Protein AF-A0A314Z7V9-F1 (afdb_monomer_lite)

InterPro domains:
  IPR015421 Pyridoxal phosphate-dependent transferase, major domain [G3DSA:3.40.640.10] (85-94)
  IPR015422 Pyridoxal phosphate-dependent transferase, small domain [G3DSA:3.90.1150.10] (58-78)

Radius of gyration: 29.48 Å; chains: 1; bounding box: 84×65×42 Å

Secondary structure (DSSP, 8-state):
---------------------------------------------S---PPPHHHHHGGG-GGGG-EETTEE-----TTT-PPPPHHHHHHHHHT-

Foldseek 3Di:
DDDDDDDDDDDDDDDDDDDDDDPPPDDPPPDDPDDDPDDDPDDDPDDPPPDDPCRVCVVQQVQQQDDDPNHRDDDDPCVVHHGDGPVVVVVVVVVD

pLDDT: mean 75.36, std 20.55, range [40.5, 98.31]

Structure (mmCIF, N/CA/C/O backbone):
data_AF-A0A314Z7V9-F1
#
_entry.id   AF-A0A314Z7V9-F1
#
loop_
_atom_site.group_PDB
_atom_site.id
_atom_site.type_symbol
_atom_site.label_atom_id
_atom_site.label_alt_id
_atom_site.label_comp_id
_atom_site.label_asym_id
_atom_site.label_entity_id
_atom_site.label_seq_id
_atom_site.pdbx_PDB_ins_code
_atom_site.Cartn_x
_atom_site.Cartn_y
_atom_site.Cartn_z
_atom_site.occupancy
_atom_site.B_iso_or_equiv
_atom_site.auth_seq_id
_atom_site.auth_comp_id
_atom_site.auth_asym_id
_atom_site.auth_atom_id
_atom_site.pdbx_PDB_model_num
ATOM 1 N N . MET A 1 1 ? -45.277 -38.008 12.002 1.00 48.72 1 MET A N 1
ATOM 2 C CA . MET A 1 1 ? -44.685 -37.677 10.689 1.00 48.72 1 MET A CA 1
ATOM 3 C C . MET A 1 1 ? -43.486 -36.793 10.988 1.00 48.72 1 MET A C 1
ATOM 5 O O . MET A 1 1 ? -43.625 -35.586 11.067 1.00 48.72 1 MET A O 1
ATOM 9 N N . GLU A 1 2 ? -42.426 -37.363 11.556 1.00 50.25 2 GLU A N 1
ATOM 10 C CA . GLU A 1 2 ? -41.389 -38.137 10.848 1.00 50.25 2 GLU A CA 1
ATOM 11 C C . GLU A 1 2 ? -40.745 -37.314 9.731 1.00 50.25 2 GLU A C 1
ATOM 13 O O . GLU A 1 2 ? -41.402 -37.022 8.734 1.00 50.25 2 GLU A O 1
ATOM 18 N N . GLY A 1 3 ? -39.459 -36.988 9.895 1.00 54.19 3 GLY A N 1
ATOM 19 C CA . GLY A 1 3 ? -38.604 -36.608 8.771 1.00 54.19 3 GLY A CA 1
ATOM 20 C C . GLY A 1 3 ? -37.675 -35.417 8.986 1.00 54.19 3 GLY A C 1
ATOM 21 O O . GLY A 1 3 ? -37.776 -34.429 8.268 1.00 54.19 3 GLY A O 1
ATOM 22 N N . VAL A 1 4 ? -36.710 -35.533 9.902 1.00 55.56 4 VAL A N 1
ATOM 23 C CA . VAL A 1 4 ? -35.429 -34.823 9.764 1.00 55.56 4 VAL A CA 1
ATOM 24 C C . VAL A 1 4 ? -34.655 -35.506 8.635 1.00 55.56 4 VAL A C 1
ATOM 26 O O . VAL A 1 4 ? -34.422 -36.711 8.701 1.00 55.56 4 VAL A O 1
ATOM 29 N N . ALA A 1 5 ? -34.223 -34.758 7.621 1.00 56.28 5 ALA A N 1
ATOM 30 C CA . ALA A 1 5 ? -33.232 -35.232 6.659 1.00 56.28 5 ALA A CA 1
ATOM 31 C C . ALA A 1 5 ? -32.282 -34.092 6.274 1.00 56.28 5 ALA A C 1
ATOM 33 O O . ALA A 1 5 ? -32.516 -33.321 5.347 1.00 56.28 5 ALA A O 1
ATOM 34 N N . LEU A 1 6 ? -31.183 -34.010 7.022 1.00 53.88 6 LEU A N 1
ATOM 35 C CA . LEU A 1 6 ? -29.975 -33.288 6.648 1.00 53.88 6 LEU A CA 1
ATOM 36 C C . LEU A 1 6 ? -29.339 -34.004 5.446 1.00 53.88 6 LEU A C 1
ATOM 38 O O . LEU A 1 6 ? -28.962 -35.172 5.549 1.00 53.88 6 LEU A O 1
ATOM 42 N N . LYS A 1 7 ? -29.198 -33.316 4.309 1.00 47.81 7 LYS A N 1
ATOM 43 C CA . LYS A 1 7 ? -28.454 -33.819 3.146 1.00 47.81 7 LYS A CA 1
ATOM 44 C C . LYS A 1 7 ? -27.510 -32.736 2.619 1.00 47.81 7 LYS A C 1
ATOM 46 O O . LYS A 1 7 ? -27.874 -31.918 1.786 1.00 47.81 7 LYS A O 1
ATOM 51 N N . LEU A 1 8 ? -26.278 -32.760 3.108 1.00 49.94 8 LEU A N 1
ATOM 52 C CA . LEU A 1 8 ? -25.092 -32.338 2.349 1.00 49.94 8 LEU A CA 1
ATOM 53 C C . LEU A 1 8 ? -24.356 -33.637 1.933 1.00 49.94 8 LEU A C 1
ATOM 55 O O . LEU A 1 8 ? -24.656 -34.668 2.544 1.00 49.94 8 LEU A O 1
ATOM 59 N N . PRO A 1 9 ? -23.399 -33.676 0.978 1.00 50.97 9 PRO A N 1
ATOM 60 C CA . PRO A 1 9 ? -22.715 -32.581 0.284 1.00 50.97 9 PRO A CA 1
ATOM 61 C C . PRO A 1 9 ? -22.511 -32.814 -1.241 1.00 50.97 9 PRO A C 1
ATOM 63 O O . PRO A 1 9 ? -22.872 -33.845 -1.797 1.00 50.97 9 PRO A O 1
ATOM 66 N N . TYR A 1 10 ? -21.908 -31.816 -1.897 1.00 54.84 10 TYR A N 1
ATOM 67 C CA . TYR A 1 10 ? -20.967 -31.906 -3.026 1.00 54.84 10 TYR A CA 1
ATOM 68 C C . TYR A 1 10 ? -20.923 -33.192 -3.875 1.00 54.84 10 TYR A C 1
ATOM 70 O O . TYR A 1 10 ? -20.517 -34.261 -3.423 1.00 54.84 10 TYR A O 1
ATOM 78 N N . SER A 1 11 ? -21.159 -33.036 -5.180 1.00 55.50 11 SER A N 1
ATOM 79 C CA . SER A 1 11 ? -20.735 -33.996 -6.206 1.00 55.50 11 SER A CA 1
ATOM 80 C C . SER A 1 11 ? -20.151 -33.247 -7.402 1.00 55.50 11 SER A C 1
ATOM 82 O O . SER A 1 11 ? -20.872 -32.797 -8.286 1.00 55.50 11 SER A O 1
ATOM 84 N N . PHE A 1 12 ? -18.826 -33.094 -7.411 1.00 58.25 12 PHE A N 1
ATOM 85 C CA . PHE A 1 12 ? -18.079 -32.733 -8.615 1.00 58.25 12 PHE A CA 1
ATOM 86 C C . PHE A 1 12 ? -17.861 -33.997 -9.463 1.00 58.25 12 PHE A C 1
ATOM 88 O O . PHE A 1 12 ? -17.468 -35.029 -8.909 1.00 58.25 12 PHE A O 1
ATOM 95 N N . PRO A 1 13 ? -18.066 -33.960 -10.789 1.00 54.84 13 PRO A N 1
ATOM 96 C CA . PRO A 1 13 ? -17.730 -35.089 -11.644 1.00 54.84 13 PRO A CA 1
ATOM 97 C C . PRO A 1 13 ? -16.205 -35.246 -11.760 1.00 54.84 13 PRO A C 1
ATOM 99 O O . PRO A 1 13 ? -15.494 -34.359 -12.227 1.00 54.84 13 PRO A O 1
ATOM 102 N N . ILE A 1 14 ? -15.703 -36.413 -11.352 1.00 54.41 14 ILE A N 1
ATOM 103 C CA . ILE A 1 14 ? -14.322 -36.851 -11.577 1.00 54.41 14 ILE A CA 1
ATOM 104 C C . ILE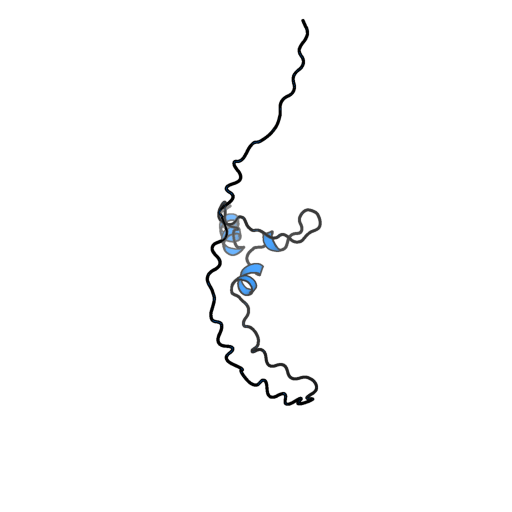 A 1 14 ? -14.203 -37.298 -13.040 1.00 54.41 14 ILE A C 1
ATOM 106 O O . ILE A 1 14 ? -14.651 -38.387 -13.399 1.00 54.41 14 ILE A O 1
ATOM 110 N N . ILE A 1 15 ? -13.568 -36.488 -13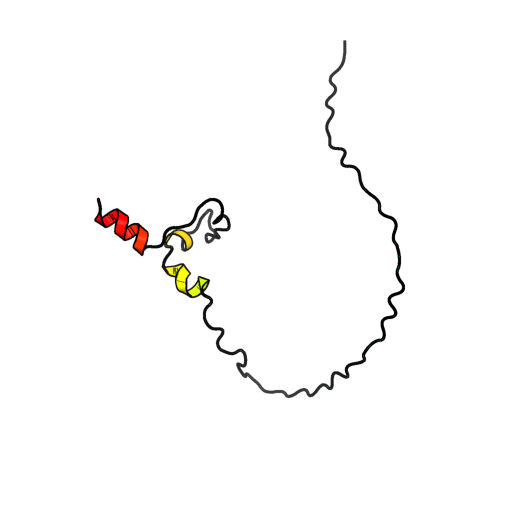.889 1.00 50.25 15 ILE A N 1
ATOM 111 C CA . ILE A 1 15 ? -13.186 -36.905 -15.244 1.00 50.25 15 ILE A CA 1
ATOM 112 C C . ILE A 1 15 ? -11.923 -37.770 -15.136 1.00 50.25 15 ILE A C 1
ATOM 114 O O . ILE A 1 15 ? -10.813 -37.270 -14.960 1.00 50.25 15 ILE A O 1
ATOM 118 N N . ARG A 1 16 ? -12.090 -39.094 -15.228 1.00 47.22 16 ARG A N 1
ATOM 119 C CA . ARG A 1 16 ? -10.984 -40.048 -15.392 1.00 47.22 16 ARG A CA 1
ATOM 120 C C . ARG A 1 16 ? -10.629 -40.154 -16.876 1.00 47.22 16 ARG A C 1
ATOM 122 O O . ARG A 1 16 ? -11.233 -40.935 -17.604 1.00 47.22 16 ARG A O 1
ATOM 129 N N . SER A 1 17 ? -9.642 -39.386 -17.323 1.00 53.91 17 SER A N 1
ATOM 130 C CA . SER A 1 17 ? -9.051 -39.561 -18.655 1.00 53.91 17 SER A CA 1
ATOM 131 C C . SER A 1 17 ? -8.135 -40.798 -18.673 1.00 53.91 17 SER A C 1
ATOM 133 O O . SER A 1 17 ? -7.272 -40.917 -17.799 1.00 53.91 17 SER A O 1
ATOM 135 N N . PRO A 1 18 ? -8.271 -41.723 -19.642 1.00 57.53 18 PRO A N 1
ATOM 136 C CA . PRO A 1 18 ? -7.396 -42.883 -19.747 1.00 57.53 18 PRO A CA 1
ATOM 137 C C . PRO A 1 18 ? -6.000 -42.487 -20.245 1.00 57.53 18 PRO A C 1
ATOM 139 O O . PRO A 1 18 ? -5.829 -41.691 -21.169 1.00 57.53 18 PRO A O 1
ATOM 142 N N . ALA A 1 19 ? -4.995 -43.092 -19.618 1.00 58.31 19 ALA A N 1
ATOM 143 C CA . ALA A 1 19 ? -3.583 -42.941 -19.923 1.00 58.31 19 ALA A CA 1
ATOM 144 C C . ALA A 1 19 ? -3.255 -43.321 -21.380 1.00 58.31 19 ALA A C 1
ATOM 146 O O . ALA A 1 19 ? -3.302 -44.494 -21.747 1.00 58.31 19 ALA A O 1
ATOM 147 N N . ARG A 1 20 ? -2.823 -42.351 -22.197 1.00 50.75 20 ARG A N 1
ATOM 148 C CA . ARG A 1 20 ? -2.052 -42.628 -23.421 1.00 50.75 20 ARG A CA 1
ATOM 149 C C . ARG A 1 20 ? -0.566 -42.555 -23.099 1.00 50.75 20 ARG A C 1
ATOM 151 O O . ARG A 1 20 ? 0.009 -41.475 -22.990 1.00 50.75 20 ARG A O 1
ATOM 158 N N . ARG A 1 21 ? 0.052 -43.727 -22.945 1.00 52.44 21 ARG A N 1
ATOM 159 C CA . ARG A 1 21 ? 1.510 -43.885 -22.935 1.00 52.44 21 ARG A CA 1
ATOM 160 C C . ARG A 1 21 ? 2.026 -43.663 -24.357 1.00 52.44 21 ARG A C 1
ATOM 162 O O . ARG A 1 21 ? 1.794 -44.491 -25.229 1.00 52.44 21 ARG A O 1
ATOM 169 N N . LEU A 1 22 ? 2.720 -42.553 -24.582 1.00 62.31 22 LEU A N 1
ATOM 170 C CA . LEU A 1 22 ? 3.573 -42.371 -25.755 1.00 62.31 22 LEU A CA 1
ATOM 171 C C . LEU A 1 22 ? 4.957 -42.955 -25.431 1.00 62.31 22 LEU A C 1
ATOM 173 O O . LEU A 1 22 ? 5.504 -42.614 -24.376 1.00 62.31 22 LEU A O 1
ATOM 177 N N . PRO A 1 23 ? 5.548 -43.805 -26.291 1.00 51.34 23 PRO A N 1
ATOM 178 C CA . PRO A 1 23 ? 6.932 -44.220 -26.127 1.00 51.34 23 PRO A CA 1
ATOM 179 C C . PRO A 1 23 ? 7.830 -43.010 -26.403 1.00 51.34 23 PRO A C 1
ATOM 181 O O . PRO A 1 23 ? 8.075 -42.629 -27.546 1.00 51.34 23 PRO A O 1
ATOM 184 N N . ARG A 1 24 ? 8.304 -42.360 -25.337 1.00 56.94 24 ARG A N 1
ATOM 185 C CA . ARG A 1 24 ? 9.394 -41.392 -25.444 1.00 56.94 24 ARG A CA 1
ATOM 186 C C . ARG A 1 24 ? 10.679 -42.181 -25.652 1.00 56.94 24 ARG A C 1
ATOM 188 O O . ARG A 1 24 ? 11.262 -42.679 -24.693 1.00 56.94 24 ARG A O 1
ATOM 195 N N . ASN A 1 25 ? 11.105 -42.278 -26.909 1.00 54.97 25 ASN A N 1
ATOM 196 C CA . ASN A 1 25 ? 12.472 -42.634 -27.275 1.00 54.97 25 ASN A CA 1
ATOM 197 C C . ASN A 1 25 ? 13.418 -41.551 -26.735 1.00 54.97 25 ASN A C 1
ATOM 199 O O . ASN A 1 25 ? 13.815 -40.630 -27.446 1.00 54.97 25 ASN A O 1
ATOM 203 N N . PHE A 1 26 ? 13.747 -41.642 -25.448 1.00 57.47 26 PHE A N 1
ATOM 204 C CA . PHE A 1 26 ? 14.818 -40.874 -24.839 1.00 57.47 26 PHE A CA 1
ATOM 205 C C . PHE A 1 26 ? 16.142 -41.467 -25.310 1.00 57.47 26 PHE A C 1
ATOM 207 O O . PHE A 1 26 ? 16.579 -42.508 -24.829 1.00 57.47 26 PHE A O 1
ATOM 214 N N . ARG A 1 27 ? 16.783 -40.800 -26.269 1.00 63.28 27 ARG A N 1
ATOM 215 C CA . ARG A 1 27 ? 18.224 -40.943 -26.474 1.00 63.28 27 ARG A CA 1
ATOM 216 C C . ARG A 1 27 ? 18.914 -40.239 -25.302 1.00 63.28 27 ARG A C 1
ATOM 218 O O . ARG A 1 27 ? 18.748 -39.023 -25.191 1.00 63.28 27 ARG A O 1
ATOM 225 N N . PRO A 1 28 ? 19.654 -40.934 -24.421 1.00 53.56 28 PRO A N 1
ATOM 226 C CA . PRO A 1 28 ? 20.456 -40.246 -23.427 1.00 53.56 28 PRO A CA 1
ATOM 227 C C . PRO A 1 28 ? 21.641 -39.603 -24.152 1.00 53.56 28 PRO A C 1
ATOM 229 O O . PRO A 1 28 ? 22.574 -40.285 -24.573 1.00 53.56 28 PRO A O 1
ATOM 232 N N . PHE A 1 29 ? 21.606 -38.281 -24.318 1.00 54.53 29 PHE A N 1
ATOM 233 C CA . PHE A 1 29 ? 22.836 -37.523 -24.511 1.00 54.53 29 PHE A CA 1
ATOM 234 C C . PHE A 1 29 ? 23.624 -37.630 -23.202 1.00 54.53 29 PHE A C 1
ATOM 236 O O . PHE A 1 29 ? 23.347 -36.937 -22.228 1.00 54.53 29 PHE A O 1
ATOM 243 N N . SER A 1 30 ? 24.557 -38.578 -23.171 1.00 59.12 30 SER A N 1
ATOM 244 C CA . SER A 1 30 ? 25.558 -38.715 -22.120 1.00 59.12 30 SER A CA 1
ATOM 245 C C . SER A 1 30 ? 26.500 -37.516 -22.199 1.00 59.12 30 SER A C 1
ATOM 247 O O . SER A 1 30 ? 27.438 -37.516 -22.993 1.00 59.12 30 SER A O 1
ATOM 249 N N . ILE A 1 31 ? 26.237 -36.477 -21.408 1.00 63.22 31 ILE A N 1
ATOM 250 C CA . ILE A 1 31 ? 27.196 -35.396 -21.183 1.00 63.22 31 ILE A CA 1
ATOM 251 C C . ILE A 1 31 ? 28.097 -35.854 -20.039 1.00 63.22 31 ILE A C 1
ATOM 253 O O . ILE A 1 31 ? 27.668 -35.941 -18.890 1.00 63.22 31 ILE A O 1
ATOM 257 N N . SER A 1 32 ? 29.336 -36.202 -20.376 1.00 58.22 32 SER A N 1
ATOM 258 C CA . SER A 1 32 ? 30.385 -36.534 -19.417 1.00 58.22 32 SER A CA 1
ATOM 259 C C . SER A 1 32 ? 30.613 -35.362 -18.458 1.00 58.22 32 SER A C 1
ATOM 261 O O . SER A 1 32 ? 31.129 -34.320 -18.856 1.00 58.22 32 SER A O 1
ATOM 263 N N . ALA A 1 33 ? 30.236 -35.531 -17.190 1.00 61.66 33 ALA A N 1
ATOM 264 C CA . ALA A 1 33 ? 30.601 -34.627 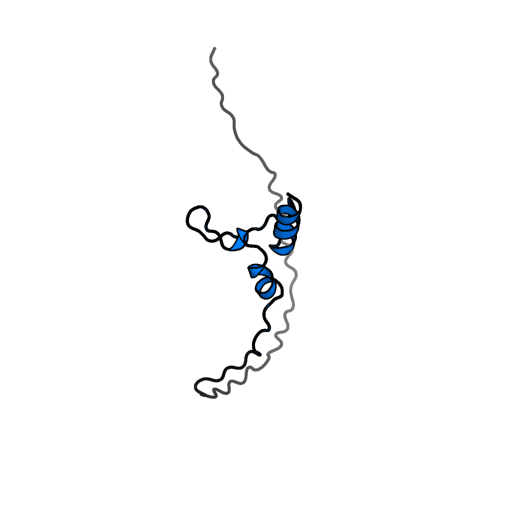-16.105 1.00 61.66 33 ALA A CA 1
ATOM 265 C C . ALA A 1 33 ? 32.009 -34.987 -15.607 1.00 61.66 33 ALA A C 1
ATOM 267 O O . ALA A 1 33 ? 32.184 -35.775 -14.675 1.00 61.66 33 ALA A O 1
ATOM 268 N N . SER A 1 34 ? 33.028 -34.436 -16.262 1.00 54.88 34 SER A N 1
ATOM 269 C CA . SER A 1 34 ? 34.412 -34.527 -15.799 1.00 54.88 34 SER A CA 1
ATOM 270 C C . SER A 1 34 ? 34.565 -33.693 -14.534 1.00 54.88 34 SER A C 1
ATOM 272 O O . SER A 1 34 ? 34.550 -32.465 -14.561 1.00 54.88 34 SER A O 1
ATOM 274 N N . THR A 1 35 ? 34.681 -34.392 -13.415 1.00 58.19 35 THR A N 1
ATOM 275 C CA . THR A 1 35 ? 34.945 -33.819 -12.101 1.00 58.19 35 THR A CA 1
ATOM 276 C C . THR A 1 35 ? 36.417 -33.421 -12.041 1.00 58.19 35 THR A C 1
ATOM 278 O O . THR A 1 35 ? 37.277 -34.296 -11.977 1.00 58.19 35 THR A O 1
ATOM 281 N N . LEU A 1 36 ? 36.717 -32.123 -12.013 1.00 54.62 36 LEU A N 1
ATOM 282 C CA . LEU A 1 36 ? 37.924 -31.646 -11.345 1.00 54.62 36 LEU A CA 1
ATOM 283 C C . LEU A 1 36 ? 37.502 -30.929 -10.071 1.00 54.62 36 LEU 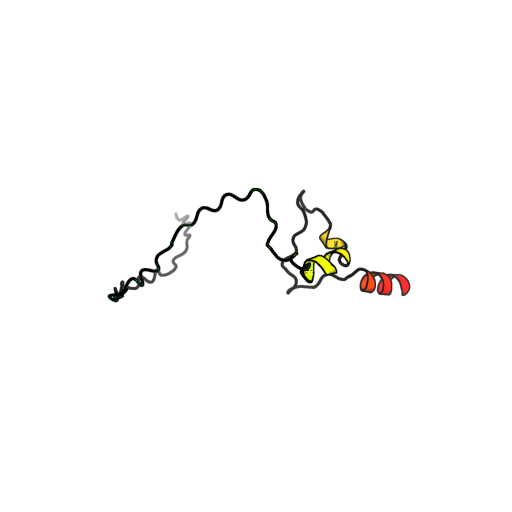A C 1
ATOM 285 O O . LEU A 1 36 ? 36.932 -29.842 -10.063 1.00 54.62 36 LEU A O 1
ATOM 289 N N . LYS A 1 37 ? 37.737 -31.653 -8.984 1.00 58.09 37 LYS A N 1
ATOM 290 C CA . LYS A 1 37 ? 37.723 -31.180 -7.615 1.00 58.09 37 LYS A CA 1
ATOM 291 C C . LYS A 1 37 ? 38.901 -30.223 -7.452 1.00 58.09 37 LYS A C 1
ATOM 293 O O . LYS A 1 37 ? 40.001 -30.671 -7.158 1.00 58.09 37 LYS A O 1
ATOM 298 N N . GLU A 1 38 ? 38.658 -28.930 -7.627 1.00 40.50 38 GLU A N 1
ATOM 299 C CA . GLU A 1 38 ? 39.607 -27.898 -7.219 1.00 40.50 38 GLU A CA 1
ATOM 300 C C . GLU A 1 38 ? 39.180 -27.381 -5.840 1.00 40.50 38 GLU A C 1
ATOM 302 O O . GLU A 1 38 ? 38.173 -26.686 -5.681 1.00 40.50 38 GLU A O 1
ATOM 307 N N . ALA A 1 39 ? 39.907 -27.801 -4.808 1.00 53.25 39 ALA A N 1
ATOM 308 C CA . ALA A 1 39 ? 39.729 -27.309 -3.454 1.00 53.25 39 ALA A CA 1
ATOM 309 C C . ALA A 1 39 ? 40.350 -25.907 -3.344 1.00 53.25 39 ALA A C 1
ATOM 311 O O . ALA A 1 39 ? 41.518 -25.773 -2.996 1.00 53.25 39 ALA A O 1
ATOM 312 N N . HIS A 1 40 ? 39.556 -24.871 -3.617 1.00 52.00 40 HIS A N 1
ATOM 3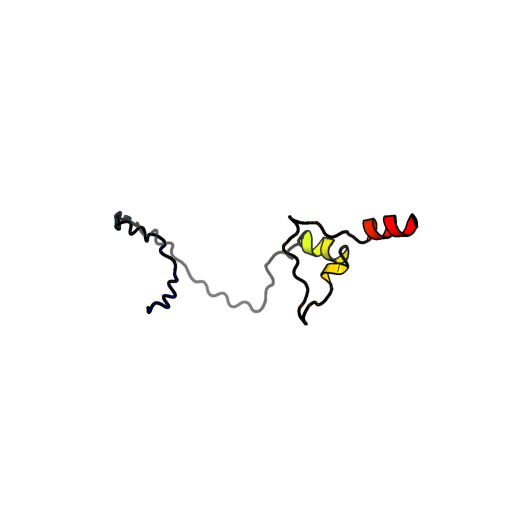13 C CA . HIS A 1 40 ? 39.862 -23.490 -3.237 1.00 52.00 40 HIS A CA 1
ATOM 314 C C . HIS A 1 40 ? 38.985 -23.074 -2.042 1.00 52.00 40 HIS A C 1
ATOM 316 O O . HIS A 1 40 ? 37.757 -23.149 -2.142 1.00 52.00 40 HIS A O 1
ATOM 322 N N . PRO A 1 41 ? 39.562 -22.630 -0.906 1.00 59.25 41 PRO A N 1
ATOM 323 C CA . PRO A 1 41 ? 38.782 -22.027 0.164 1.00 59.25 41 PRO A CA 1
ATOM 324 C C . PRO A 1 41 ? 38.325 -20.633 -0.291 1.00 59.25 41 PRO A C 1
ATOM 326 O O . PRO A 1 41 ? 39.138 -19.841 -0.750 1.00 59.25 41 PRO A O 1
ATOM 329 N N . ALA A 1 42 ? 37.026 -20.354 -0.153 1.00 59.03 42 ALA A N 1
ATOM 330 C CA . ALA A 1 42 ? 36.402 -19.029 -0.246 1.00 59.03 42 ALA A CA 1
ATOM 331 C C . ALA A 1 42 ? 36.744 -18.176 -1.495 1.00 59.03 42 ALA A C 1
ATOM 333 O O . ALA A 1 42 ? 37.699 -17.405 -1.500 1.00 59.03 42 ALA A O 1
ATOM 334 N N . ALA A 1 43 ? 35.867 -18.199 -2.507 1.00 51.34 43 ALA A N 1
ATOM 335 C CA . ALA A 1 43 ? 35.802 -17.148 -3.526 1.00 51.34 43 ALA A CA 1
ATOM 336 C C . ALA A 1 43 ? 34.339 -16.701 -3.769 1.00 51.34 43 ALA A C 1
ATOM 338 O O . ALA A 1 43 ? 33.494 -17.542 -4.084 1.00 51.34 43 ALA A O 1
ATOM 339 N N . PRO A 1 44 ? 34.020 -15.400 -3.623 1.00 61.97 44 PRO A N 1
ATOM 340 C CA . PRO A 1 44 ? 32.715 -14.822 -3.931 1.00 61.97 44 PRO A CA 1
ATOM 341 C C . PRO A 1 44 ? 32.609 -14.584 -5.446 1.00 61.97 44 PRO A C 1
ATOM 343 O O . PRO A 1 44 ? 33.295 -13.719 -5.981 1.00 61.97 44 PRO A O 1
ATOM 346 N N . SER A 1 45 ? 31.784 -15.352 -6.161 1.00 55.41 45 SER A N 1
ATOM 347 C CA . SER A 1 45 ? 31.667 -15.229 -7.629 1.00 55.41 45 SER A CA 1
ATOM 348 C C . SER A 1 45 ? 30.237 -15.133 -8.166 1.00 55.41 45 SER A C 1
ATOM 350 O O . SER A 1 45 ? 30.017 -15.284 -9.366 1.00 55.41 45 SER A O 1
ATOM 352 N N . ALA A 1 46 ? 29.260 -14.785 -7.325 1.00 67.06 46 ALA A N 1
ATOM 353 C CA . ALA A 1 46 ? 28.082 -14.100 -7.848 1.00 67.06 46 ALA A CA 1
ATOM 354 C C . ALA A 1 46 ? 28.479 -12.633 -8.112 1.00 67.06 46 ALA A C 1
ATOM 356 O O . ALA A 1 46 ? 29.091 -12.032 -7.222 1.00 67.06 46 ALA A O 1
ATOM 357 N N . PRO A 1 47 ? 28.158 -12.023 -9.275 1.00 65.88 47 PRO A N 1
ATOM 358 C CA . PRO A 1 47 ? 28.214 -10.564 -9.378 1.00 65.88 47 PRO A CA 1
ATOM 359 C C . PRO A 1 47 ? 27.419 -9.986 -8.198 1.00 65.88 47 PRO A C 1
ATOM 361 O O . PRO A 1 47 ? 26.423 -10.614 -7.818 1.00 65.88 47 PRO A O 1
ATOM 364 N N . PRO A 1 48 ? 27.824 -8.855 -7.583 1.00 65.88 48 PRO A N 1
ATOM 365 C CA . PRO A 1 48 ? 27.005 -8.230 -6.553 1.00 65.88 48 PRO A CA 1
ATOM 366 C C . PRO A 1 48 ? 25.633 -8.012 -7.178 1.00 65.88 48 PRO A C 1
ATOM 368 O O . PRO A 1 48 ? 25.498 -7.219 -8.110 1.00 65.88 48 PRO A O 1
ATOM 371 N N . ALA A 1 49 ? 24.656 -8.821 -6.762 1.00 75.94 49 ALA A N 1
ATOM 372 C CA . ALA A 1 49 ? 23.339 -8.804 -7.360 1.00 75.94 49 ALA A CA 1
ATOM 373 C C . ALA A 1 49 ? 22.823 -7.390 -7.140 1.00 75.94 49 ALA A C 1
ATOM 375 O O . ALA A 1 49 ? 22.639 -6.969 -5.995 1.00 75.94 49 ALA A O 1
ATOM 376 N N . SER A 1 50 ? 22.720 -6.622 -8.226 1.00 86.94 50 SER A N 1
ATOM 377 C CA . SER A 1 50 ? 22.252 -5.249 -8.142 1.00 86.94 50 SER A CA 1
ATOM 378 C C . SER A 1 50 ? 20.912 -5.271 -7.415 1.00 86.94 50 SER A C 1
ATOM 380 O O . SER A 1 50 ? 20.110 -6.180 -7.666 1.00 86.94 50 SER A O 1
ATOM 382 N N . PRO A 1 51 ? 20.678 -4.339 -6.480 1.00 91.94 51 PRO A N 1
ATOM 383 C CA . PRO A 1 51 ? 19.436 -4.333 -5.735 1.00 91.94 51 PRO A CA 1
ATOM 384 C C . PRO A 1 51 ? 18.274 -4.291 -6.727 1.00 91.94 51 PRO A C 1
ATOM 386 O O . PRO A 1 51 ? 18.271 -3.513 -7.683 1.00 91.94 51 PRO A O 1
ATOM 389 N N . SER A 1 52 ? 17.301 -5.173 -6.521 1.00 95.12 52 SER A N 1
ATOM 390 C CA . SER A 1 52 ? 16.078 -5.162 -7.315 1.00 95.12 52 SER A CA 1
ATOM 391 C C . SER A 1 52 ? 15.351 -3.830 -7.129 1.00 95.12 52 SER A C 1
ATOM 393 O O . SER A 1 52 ? 15.456 -3.196 -6.077 1.00 95.12 52 SER A O 1
ATOM 395 N N . LEU A 1 53 ? 14.552 -3.430 -8.121 1.00 96.50 53 LEU A N 1
ATOM 396 C CA . LEU A 1 53 ? 13.743 -2.212 -8.033 1.00 96.50 53 LEU A CA 1
ATOM 397 C C . LEU A 1 53 ? 12.905 -2.182 -6.746 1.00 96.50 53 LEU A C 1
ATOM 399 O O . LEU A 1 53 ? 12.877 -1.173 -6.056 1.00 96.50 53 LEU A O 1
ATOM 403 N N . GLY A 1 54 ? 12.305 -3.317 -6.372 1.00 95.75 54 GLY A N 1
ATOM 404 C CA . GLY A 1 54 ? 11.527 -3.427 -5.140 1.00 95.75 54 GLY A CA 1
ATOM 405 C C . GLY A 1 54 ? 12.352 -3.198 -3.872 1.00 95.75 54 GLY A C 1
ATOM 406 O O . GLY A 1 54 ? 11.846 -2.598 -2.932 1.00 95.75 54 GLY A O 1
ATOM 407 N N . GLN A 1 55 ? 13.618 -3.625 -3.828 1.00 96.50 55 GLN A N 1
ATOM 408 C CA . GLN A 1 55 ? 14.505 -3.327 -2.694 1.00 96.50 55 GLN A CA 1
ATOM 409 C C . GLN A 1 55 ? 14.866 -1.841 -2.633 1.00 96.50 55 GLN A C 1
ATOM 411 O O . GLN A 1 55 ? 14.945 -1.294 -1.536 1.00 96.50 55 GLN A O 1
ATOM 416 N N . LEU A 1 56 ? 15.049 -1.201 -3.791 1.00 97.62 56 LEU A N 1
ATOM 417 C CA . LEU A 1 56 ? 15.358 0.225 -3.879 1.00 97.62 56 LEU A CA 1
ATOM 418 C C . LEU A 1 56 ? 14.177 1.108 -3.462 1.00 97.62 56 LEU A C 1
ATOM 420 O O . LEU A 1 56 ? 14.391 2.086 -2.757 1.00 97.62 56 LEU A O 1
ATOM 424 N N . THR A 1 57 ? 12.948 0.759 -3.854 1.00 97.31 57 THR A N 1
ATOM 425 C CA . THR A 1 57 ? 11.762 1.605 -3.627 1.00 97.31 57 THR A CA 1
ATOM 426 C C . THR A 1 57 ? 10.983 1.259 -2.360 1.00 97.31 57 THR A C 1
ATOM 428 O O . THR A 1 57 ? 10.148 2.042 -1.924 1.00 97.31 57 THR A O 1
ATOM 431 N N . ARG A 1 58 ? 11.208 0.094 -1.729 1.00 97.06 58 ARG A N 1
ATOM 432 C CA . ARG A 1 58 ? 10.498 -0.298 -0.491 1.00 97.06 58 ARG A CA 1
ATOM 433 C C . ARG A 1 58 ? 10.581 0.740 0.646 1.00 97.06 58 ARG A C 1
ATOM 435 O O . ARG A 1 58 ? 9.582 0.871 1.356 1.00 97.06 58 ARG A O 1
ATOM 442 N N . PRO A 1 59 ? 11.700 1.458 0.873 1.00 97.81 59 PRO A N 1
ATOM 443 C CA . PRO A 1 59 ? 11.771 2.506 1.895 1.00 97.81 59 PRO A CA 1
ATOM 444 C C . PRO A 1 59 ? 10.733 3.621 1.722 1.00 97.81 59 PRO A C 1
ATOM 446 O O . PRO A 1 59 ? 10.267 4.157 2.722 1.00 97.81 59 PRO A O 1
ATOM 449 N N . ASP A 1 60 ? 10.307 3.903 0.488 1.00 98.31 60 ASP A N 1
ATOM 450 C CA . ASP A 1 60 ? 9.357 4.980 0.195 1.00 98.31 60 ASP A CA 1
ATOM 451 C C . ASP A 1 60 ? 7.927 4.661 0.646 1.00 98.31 60 ASP A C 1
ATOM 453 O O . ASP A 1 60 ? 7.092 5.555 0.688 1.00 98.31 60 ASP A O 1
ATOM 457 N N . PHE A 1 61 ? 7.617 3.404 0.978 1.00 98.06 61 PHE A N 1
ATOM 458 C CA . PHE A 1 61 ? 6.277 2.960 1.368 1.00 98.06 61 PHE A CA 1
ATOM 459 C C . PHE A 1 61 ? 6.243 2.639 2.869 1.00 98.06 61 PHE A C 1
ATOM 461 O O . PHE A 1 61 ? 6.465 1.484 3.254 1.00 98.06 61 PHE A O 1
ATOM 468 N N . PRO A 1 62 ? 5.941 3.620 3.740 1.00 96.94 62 PRO A N 1
ATOM 469 C CA . PRO A 1 62 ? 6.095 3.478 5.191 1.00 96.94 62 PRO A CA 1
ATOM 470 C C . PRO A 1 62 ? 5.270 2.325 5.782 1.00 96.94 62 PRO A C 1
ATOM 472 O O . PRO A 1 62 ? 5.728 1.634 6.691 1.00 96.94 62 PRO A O 1
ATOM 475 N N . ILE A 1 63 ? 4.089 2.045 5.222 1.00 97.31 63 ILE A N 1
ATOM 476 C CA . ILE A 1 63 ? 3.214 0.953 5.674 1.00 97.31 63 ILE A CA 1
ATOM 477 C C . ILE A 1 63 ? 3.868 -0.434 5.565 1.00 97.31 63 ILE A C 1
ATOM 479 O O . ILE A 1 63 ? 3.598 -1.310 6.382 1.00 97.31 63 ILE A O 1
ATOM 483 N N . LEU A 1 64 ? 4.776 -0.649 4.606 1.00 97.62 64 LEU A N 1
ATOM 484 C CA . LEU A 1 64 ? 5.403 -1.957 4.378 1.00 97.62 64 LEU A CA 1
ATOM 485 C C . LEU A 1 64 ? 6.442 -2.333 5.449 1.00 97.62 64 LEU A C 1
ATOM 487 O O . LEU A 1 64 ? 6.945 -3.459 5.438 1.00 97.62 64 LEU A O 1
ATOM 491 N N . HIS A 1 65 ? 6.784 -1.422 6.362 1.00 97.12 65 HIS A N 1
ATOM 492 C CA . HIS A 1 65 ? 7.717 -1.682 7.469 1.00 97.12 65 HIS A CA 1
ATOM 493 C C . HIS A 1 65 ? 7.014 -2.063 8.776 1.00 97.12 65 HIS A C 1
ATOM 495 O O . HIS A 1 65 ? 7.682 -2.318 9.773 1.00 97.12 65 HIS A O 1
ATOM 501 N N . GLN A 1 66 ? 5.682 -2.122 8.771 1.00 96.69 66 GLN A N 1
ATOM 502 C CA . GLN A 1 66 ? 4.874 -2.435 9.945 1.00 96.69 66 GLN A CA 1
ATOM 503 C C . GLN A 1 66 ? 4.779 -3.945 10.208 1.00 96.69 66 GLN A C 1
ATOM 505 O O . GLN A 1 66 ? 4.948 -4.780 9.310 1.00 96.69 66 GLN A O 1
ATOM 510 N N . GLU A 1 67 ? 4.444 -4.287 11.452 1.00 98.00 67 GLU A N 1
ATOM 511 C CA . GLU A 1 67 ? 4.049 -5.635 11.852 1.00 98.00 67 GLU A CA 1
ATOM 512 C C . GLU A 1 67 ? 2.534 -5.710 12.049 1.00 98.00 67 GLU A C 1
ATOM 514 O O . GLU A 1 67 ? 1.922 -4.834 12.658 1.00 98.00 67 GLU A O 1
ATOM 519 N N . VAL A 1 68 ? 1.928 -6.781 11.543 1.00 96.50 68 VAL A N 1
ATOM 520 C CA . VAL A 1 68 ? 0.501 -7.080 11.678 1.00 96.50 68 VAL A CA 1
ATOM 521 C C . VAL A 1 68 ? 0.382 -8.501 12.209 1.00 96.50 68 VAL A C 1
ATOM 523 O O . VAL A 1 68 ? 0.994 -9.422 11.671 1.00 96.50 68 VAL A O 1
ATOM 526 N N . ASN A 1 69 ? -0.384 -8.690 13.287 1.00 97.25 69 ASN A N 1
ATOM 527 C CA . ASN A 1 69 ? -0.540 -9.988 13.959 1.00 97.25 69 ASN A CA 1
ATOM 528 C C . ASN A 1 69 ? 0.806 -10.637 14.354 1.00 97.25 69 ASN A C 1
ATOM 530 O O . ASN A 1 69 ? 0.975 -11.850 14.249 1.00 97.25 69 ASN A O 1
ATOM 534 N N . GLY A 1 70 ? 1.783 -9.822 14.770 1.00 97.75 70 GLY A N 1
ATOM 535 C CA . GLY A 1 70 ? 3.118 -10.286 15.171 1.00 97.75 70 GLY A CA 1
ATOM 536 C C . GLY A 1 70 ? 4.007 -10.767 14.018 1.00 97.75 70 GLY A C 1
ATOM 537 O O . GLY A 1 70 ? 4.982 -11.473 14.255 1.00 97.75 70 GLY A O 1
ATOM 538 N N . SER A 1 71 ? 3.667 -10.442 12.767 1.00 97.75 71 SER A N 1
ATOM 539 C CA . SER A 1 71 ? 4.452 -10.784 11.575 1.00 97.75 71 SER A CA 1
ATOM 540 C C . SER A 1 71 ? 4.668 -9.560 10.690 1.00 97.75 71 SER A C 1
ATOM 542 O O . SER A 1 71 ? 3.814 -8.678 10.616 1.00 97.75 71 SER A O 1
ATOM 544 N N . ARG A 1 72 ? 5.797 -9.507 9.972 1.00 97.56 72 ARG A N 1
ATOM 545 C CA . ARG A 1 72 ? 6.061 -8.422 9.014 1.00 97.56 72 ARG A CA 1
ATOM 546 C C . ARG A 1 72 ? 5.013 -8.409 7.908 1.00 97.56 72 ARG A C 1
ATOM 548 O O . ARG A 1 72 ? 4.694 -9.455 7.340 1.00 97.56 72 ARG A O 1
ATOM 555 N N . LEU A 1 73 ? 4.534 -7.218 7.561 1.00 97.38 73 LEU A N 1
ATOM 556 C CA . LEU A 1 73 ? 3.533 -7.057 6.517 1.00 97.38 73 LEU A CA 1
ATOM 557 C C . LEU A 1 73 ? 4.069 -7.490 5.141 1.00 97.38 73 LEU A C 1
ATOM 559 O O . LEU A 1 73 ? 5.051 -6.946 4.620 1.00 97.38 73 LEU A O 1
ATOM 563 N N . VAL A 1 74 ? 3.360 -8.434 4.519 1.00 97.38 74 VAL A N 1
ATOM 564 C CA . VAL A 1 74 ? 3.516 -8.811 3.110 1.00 97.38 74 VAL A CA 1
ATOM 565 C C . VAL A 1 74 ? 2.218 -8.465 2.391 1.00 97.38 74 VAL A C 1
ATOM 567 O O . VAL A 1 74 ? 1.191 -9.104 2.596 1.00 97.38 74 VAL A O 1
ATOM 570 N N . TYR A 1 75 ? 2.261 -7.422 1.568 1.00 97.50 75 TYR A N 1
ATOM 571 C CA . TYR A 1 75 ? 1.100 -6.923 0.838 1.00 97.50 75 TYR A CA 1
ATOM 572 C C . TYR A 1 75 ? 1.068 -7.519 -0.576 1.00 97.50 75 TYR A C 1
ATOM 574 O O . TYR A 1 75 ? 1.956 -7.230 -1.375 1.00 97.50 75 TYR A O 1
ATOM 582 N N . LEU A 1 76 ? 0.072 -8.362 -0.874 1.00 97.38 76 LEU A N 1
ATOM 583 C CA . LEU A 1 76 ? -0.071 -9.068 -2.163 1.00 97.38 76 LEU A CA 1
ATOM 584 C C . LEU A 1 76 ? -1.359 -8.705 -2.919 1.00 97.38 76 LEU A C 1
ATOM 586 O O . LEU A 1 76 ? -1.760 -9.429 -3.824 1.00 97.38 76 LEU A O 1
ATOM 590 N N . ASP A 1 77 ? -1.996 -7.589 -2.563 1.00 97.12 77 ASP A N 1
ATOM 591 C CA . ASP A 1 77 ? -3.287 -7.173 -3.126 1.00 97.12 77 ASP A CA 1
ATOM 592 C C . ASP A 1 77 ? -3.224 -5.803 -3.818 1.00 97.12 77 ASP A C 1
ATOM 594 O O . ASP A 1 77 ? -4.149 -4.996 -3.774 1.00 97.12 77 ASP A O 1
ATOM 598 N N . SER A 1 78 ? -2.105 -5.524 -4.492 1.00 97.00 78 SER A N 1
ATOM 599 C CA . SER A 1 78 ? -1.918 -4.258 -5.214 1.00 97.00 78 SER A CA 1
ATOM 600 C C . SER A 1 78 ? -2.931 -4.037 -6.346 1.00 97.00 78 SER A C 1
ATOM 602 O O . SER A 1 78 ? -3.085 -2.911 -6.815 1.00 97.00 78 SER A O 1
ATOM 604 N N . ALA A 1 79 ? -3.602 -5.103 -6.801 1.00 98.06 79 ALA A N 1
ATOM 605 C CA . ALA A 1 79 ? -4.634 -5.038 -7.831 1.00 98.06 79 ALA A CA 1
ATOM 606 C C . ALA A 1 79 ? -5.942 -4.417 -7.317 1.00 98.06 79 ALA A C 1
ATOM 608 O O . ALA A 1 79 ? -6.635 -3.761 -8.093 1.00 98.06 79 ALA A O 1
ATOM 609 N N . ALA A 1 80 ? -6.271 -4.594 -6.033 1.00 98.25 80 ALA A N 1
ATOM 610 C CA . ALA A 1 80 ? -7.419 -3.929 -5.424 1.00 98.25 80 ALA A CA 1
ATOM 611 C C . ALA A 1 80 ? -7.128 -2.446 -5.158 1.00 98.25 80 ALA A C 1
ATOM 613 O O . ALA A 1 80 ? -7.957 -1.584 -5.447 1.00 98.25 80 ALA A O 1
ATOM 614 N N . THR A 1 81 ? -5.947 -2.135 -4.617 1.00 97.44 81 THR A N 1
ATOM 615 C CA . THR A 1 81 ? -5.481 -0.758 -4.412 1.00 97.44 81 THR A CA 1
ATOM 616 C C . THR A 1 81 ? -3.968 -0.712 -4.223 1.00 97.44 81 THR A C 1
ATOM 618 O O . THR A 1 81 ? -3.355 -1.666 -3.759 1.00 97.44 81 THR A O 1
ATOM 621 N N . SER A 1 82 ? -3.337 0.405 -4.573 1.00 97.88 82 SER A N 1
ATOM 622 C CA . SER A 1 82 ? -1.892 0.587 -4.410 1.00 97.88 82 SER A CA 1
ATOM 623 C C . SER A 1 82 ? -1.555 1.388 -3.156 1.00 97.88 82 SER A C 1
ATOM 625 O O . SER A 1 82 ? -2.260 2.326 -2.783 1.00 97.88 82 SER A O 1
ATOM 627 N N . GLN A 1 83 ? -0.432 1.043 -2.525 1.00 97.88 83 GLN A N 1
ATOM 628 C CA . GLN A 1 83 ? 0.118 1.827 -1.422 1.00 97.88 83 GLN A CA 1
ATOM 629 C C . GLN A 1 83 ? 0.693 3.145 -1.944 1.00 97.88 83 GLN A C 1
ATOM 631 O O . GLN A 1 83 ? 1.208 3.211 -3.060 1.00 97.88 83 GLN A O 1
ATOM 636 N N . LYS A 1 84 ? 0.606 4.200 -1.133 1.00 97.81 84 LYS A N 1
ATOM 637 C CA . LYS A 1 84 ? 1.140 5.522 -1.480 1.00 97.81 84 LYS A CA 1
ATOM 638 C C . LYS A 1 84 ? 2.567 5.671 -0.943 1.00 97.81 84 LYS A C 1
ATOM 640 O O . LYS A 1 84 ? 2.798 5.301 0.211 1.00 97.81 84 LYS A O 1
ATOM 645 N N . PRO A 1 85 ? 3.508 6.210 -1.736 1.00 98.19 85 PRO A N 1
ATOM 646 C CA . PRO A 1 85 ? 4.830 6.543 -1.235 1.00 98.19 85 PRO A CA 1
ATOM 647 C C . PRO A 1 85 ? 4.792 7.822 -0.385 1.00 98.19 85 PRO A C 1
ATOM 649 O O . PRO A 1 85 ? 3.877 8.640 -0.526 1.00 98.19 85 PRO A O 1
ATOM 652 N N . THR A 1 86 ? 5.819 8.033 0.438 1.00 97.69 86 THR A N 1
ATOM 653 C CA . THR A 1 86 ? 5.953 9.198 1.328 1.00 97.69 86 THR A CA 1
ATOM 654 C C . THR A 1 86 ? 5.787 10.518 0.583 1.00 97.69 86 THR A C 1
ATOM 656 O O . THR A 1 86 ? 5.040 11.366 1.045 1.00 97.69 86 THR A O 1
ATOM 659 N N . ALA A 1 87 ? 6.380 10.668 -0.607 1.00 97.50 87 ALA A N 1
ATOM 660 C CA . ALA A 1 87 ? 6.262 11.894 -1.401 1.00 97.50 87 ALA A CA 1
ATOM 661 C C . ALA A 1 87 ? 4.799 12.286 -1.685 1.00 97.50 87 ALA A C 1
ATOM 663 O O . ALA A 1 87 ? 4.433 13.447 -1.554 1.00 97.50 87 ALA A O 1
ATOM 664 N N . VAL A 1 88 ? 3.947 11.308 -2.015 1.00 97.12 88 VAL A N 1
ATOM 665 C CA . VAL A 1 88 ? 2.520 11.548 -2.271 1.00 97.12 88 VAL A CA 1
ATOM 666 C C . VAL A 1 88 ? 1.793 11.909 -0.980 1.00 97.1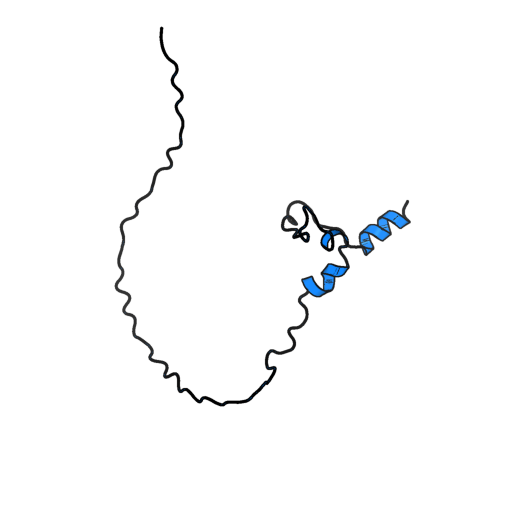2 88 VAL A C 1
ATOM 668 O O . VAL A 1 88 ? 0.942 12.791 -0.994 1.00 97.12 88 VAL A O 1
ATOM 671 N N . ILE A 1 89 ? 2.115 11.237 0.129 1.00 96.75 89 ILE A N 1
ATOM 672 C CA . ILE A 1 89 ? 1.521 11.518 1.443 1.00 96.75 89 ILE A CA 1
ATOM 673 C C . ILE A 1 89 ? 1.860 12.947 1.877 1.00 96.75 89 ILE A C 1
ATOM 675 O O . ILE A 1 89 ? 0.950 13.708 2.189 1.00 96.75 89 ILE A O 1
ATOM 679 N N . SER A 1 90 ? 3.135 13.333 1.801 1.00 96.56 90 SER A N 1
ATOM 680 C CA . SER A 1 90 ? 3.598 14.676 2.155 1.00 96.56 90 SER A CA 1
ATOM 681 C C . SER A 1 90 ? 2.912 15.761 1.327 1.00 96.56 90 SER A C 1
ATOM 683 O O . SER A 1 90 ? 2.512 16.776 1.883 1.00 96.56 90 SER A O 1
ATOM 685 N N . SER A 1 91 ? 2.681 15.533 0.028 1.00 96.44 91 SER A N 1
ATOM 686 C CA . SER A 1 91 ? 1.925 16.487 -0.797 1.00 96.44 91 SER A CA 1
ATOM 687 C C . SER A 1 91 ? 0.473 16.673 -0.347 1.00 96.44 91 SER A C 1
ATOM 689 O O . SER A 1 91 ? -0.077 17.753 -0.533 1.00 96.44 91 SER A O 1
ATOM 691 N N . PHE A 1 92 ? -0.172 15.649 0.223 1.00 94.44 92 PHE A N 1
ATOM 692 C CA . PHE A 1 92 ? -1.518 15.802 0.790 1.00 94.44 92 PHE A CA 1
ATOM 693 C C . PHE A 1 92 ? -1.497 16.540 2.131 1.00 94.44 92 PHE A C 1
ATOM 695 O O . PHE A 1 92 ? -2.422 17.298 2.402 1.00 94.44 92 PHE A O 1
ATOM 702 N N . GLU A 1 93 ? -0.473 16.317 2.954 1.00 92.38 93 GLU A N 1
ATOM 703 C CA . GLU A 1 93 ? -0.322 16.988 4.250 1.00 92.38 93 GLU A CA 1
ATOM 704 C C . GLU A 1 93 ? 0.007 18.477 4.102 1.00 92.38 93 GLU A C 1
ATOM 706 O O . GLU A 1 93 ? -0.497 19.278 4.874 1.00 92.38 93 GLU A O 1
ATOM 711 N N . GLU A 1 94 ? 0.796 18.865 3.099 1.00 86.19 94 GLU A N 1
ATOM 712 C CA . GLU A 1 94 ? 1.135 20.274 2.834 1.00 86.19 94 GLU A CA 1
ATOM 713 C C . GLU A 1 94 ? -0.060 21.104 2.326 1.00 86.19 94 GLU A C 1
ATOM 715 O O . GLU A 1 94 ? -0.072 22.327 2.441 1.00 86.19 94 GLU A O 1
ATOM 720 N N . LEU A 1 95 ? -1.077 20.449 1.758 1.00 79.38 95 LEU A N 1
ATOM 721 C CA . LEU A 1 95 ? -2.291 21.101 1.253 1.00 79.38 95 LEU A CA 1
ATOM 722 C C . LEU A 1 95 ? -3.383 21.297 2.320 1.00 79.38 95 LEU A C 1
ATOM 724 O O . LEU A 1 95 ? -4.423 21.881 2.000 1.00 79.38 95 LEU A O 1
ATOM 728 N N . LEU A 1 96 ? -3.179 20.792 3.539 1.00 65.38 96 LEU A N 1
ATOM 729 C CA . LEU A 1 96 ? -4.095 20.901 4.681 1.00 65.38 96 LEU A CA 1
ATOM 730 C C . LEU A 1 96 ? -3.609 21.955 5.681 1.00 65.38 96 LEU A C 1
ATOM 732 O O . LEU A 1 96 ? -4.490 22.670 6.212 1.00 65.38 96 LEU A O 1
#

Organism: NCBI:txid2094558

Sequence (96 aa):
MEGVALKLPYSFPIIRSPARRLPRNFRPFSISASTLKEAHPAAPSAPPASPSLGQLTRPDFPILHQEVNGSRLVYLDSAATSQKPTAVISSFEELL